Protein AF-V7FVT0-F1 (afdb_monomer_lite)

Radius of gyration: 24.58 Å; chains: 1; bounding box: 64×24×63 Å

Secondary structure (DSSP, 8-state):
--HHHHHHHHHHHHHHHHHHHHHH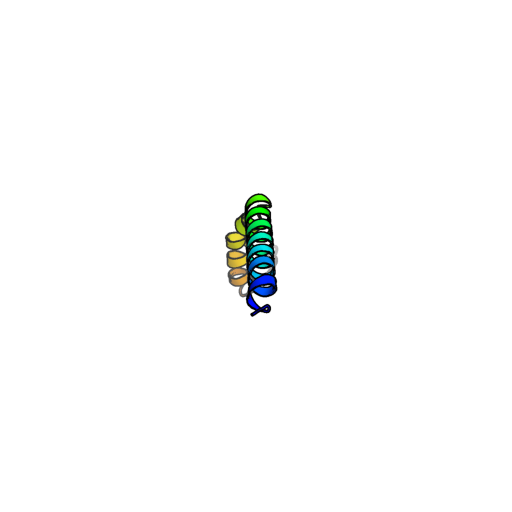HHHTTTTTTHHHHHHHHHHTTT----------

Sequence (56 aa):
MTTLAYLIPVALFLGALGLSGFLWALRSGQYDDLDGAAERILIDRDDGAENPPRSK

pLDDT: mean 82.57, std 13.77, range [57.88, 98.56]

Structure (mmCIF, N/CA/C/O backbone):
data_AF-V7FVT0-F1
#
_entry.id   AF-V7FVT0-F1
#
loop_
_atom_site.group_PDB
_atom_site.id
_atom_site.type_symbol
_atom_site.label_atom_id
_atom_site.label_alt_id
_atom_site.label_comp_id
_atom_site.label_asym_id
_atom_site.label_entity_id
_atom_site.label_seq_id
_atom_site.pdbx_PDB_ins_code
_atom_site.Cartn_x
_atom_site.Cartn_y
_atom_site.Cartn_z
_atom_site.occupancy
_atom_site.B_iso_or_equiv
_atom_site.auth_seq_id
_atom_site.auth_comp_id
_atom_site.auth_asym_id
_atom_site.auth_atom_id
_atom_site.pdbx_PDB_model_num
ATOM 1 N N . MET A 1 1 ? 17.799 -8.998 -22.596 1.00 62.59 1 MET A N 1
ATOM 2 C CA . MET A 1 1 ? 17.985 -7.942 -21.577 1.00 62.59 1 MET A CA 1
ATOM 3 C C . MET A 1 1 ? 16.836 -6.940 -21.677 1.00 62.59 1 MET A C 1
ATOM 5 O O . MET A 1 1 ? 17.020 -5.877 -22.244 1.00 62.59 1 MET A O 1
ATOM 9 N N . THR A 1 2 ? 15.633 -7.295 -21.215 1.00 82.75 2 THR A N 1
ATOM 10 C CA . THR A 1 2 ? 14.431 -6.433 -21.355 1.00 82.75 2 THR A CA 1
ATOM 11 C C . THR A 1 2 ? 13.390 -6.676 -20.263 1.00 82.75 2 THR A C 1
ATOM 13 O O . THR A 1 2 ? 12.724 -5.740 -19.848 1.00 82.75 2 THR A O 1
ATOM 16 N N . THR A 1 3 ? 13.271 -7.893 -19.727 1.00 89.75 3 THR A N 1
ATOM 17 C CA . THR A 1 3 ? 12.215 -8.231 -18.755 1.00 89.75 3 THR A CA 1
ATOM 18 C C . THR A 1 3 ? 12.302 -7.421 -17.461 1.00 89.75 3 THR A C 1
ATOM 20 O O . THR A 1 3 ? 11.291 -6.916 -16.984 1.00 89.75 3 THR A O 1
ATOM 23 N N . LEU A 1 4 ? 13.510 -7.217 -16.925 1.00 94.00 4 LEU A N 1
ATOM 24 C CA . LEU A 1 4 ? 13.713 -6.400 -15.722 1.00 94.00 4 LEU A CA 1
ATOM 25 C C . LEU A 1 4 ? 13.252 -4.946 -15.909 1.00 94.00 4 LEU A C 1
ATOM 27 O O . LEU A 1 4 ? 12.746 -4.353 -14.962 1.00 94.00 4 LEU A O 1
ATOM 31 N N . ALA A 1 5 ? 13.347 -4.399 -17.126 1.00 95.06 5 ALA A N 1
ATOM 32 C CA . ALA A 1 5 ? 12.902 -3.036 -17.420 1.00 95.06 5 ALA A CA 1
ATOM 33 C C . ALA A 1 5 ? 11.380 -2.863 -17.274 1.00 95.06 5 ALA A C 1
ATOM 35 O O . ALA A 1 5 ? 10.926 -1.761 -16.994 1.00 95.06 5 ALA A O 1
ATOM 36 N N . TYR A 1 6 ? 10.605 -3.943 -17.413 1.00 94.75 6 TYR A N 1
ATOM 37 C CA . TYR A 1 6 ? 9.159 -3.940 -17.174 1.00 94.75 6 TYR A CA 1
ATOM 38 C C . TYR A 1 6 ? 8.807 -4.374 -15.750 1.00 94.75 6 TYR A C 1
ATOM 40 O O . TYR A 1 6 ? 7.931 -3.784 -15.124 1.00 94.75 6 TYR A O 1
ATOM 48 N N . LEU A 1 7 ? 9.504 -5.376 -15.209 1.00 96.56 7 LEU A N 1
ATOM 49 C CA . LEU A 1 7 ? 9.202 -5.910 -13.881 1.00 96.56 7 LEU A CA 1
ATOM 50 C C . LEU A 1 7 ? 9.497 -4.914 -12.757 1.00 96.56 7 LEU A C 1
ATOM 52 O O . LEU A 1 7 ? 8.739 -4.870 -11.793 1.00 96.56 7 LEU A O 1
ATOM 56 N N . ILE A 1 8 ? 10.550 -4.100 -12.879 1.00 96.38 8 ILE A N 1
ATOM 57 C CA . ILE A 1 8 ? 10.897 -3.111 -11.848 1.00 96.38 8 ILE A CA 1
ATOM 58 C C . ILE A 1 8 ? 9.788 -2.051 -11.700 1.00 96.38 8 ILE A C 1
ATOM 60 O O . ILE A 1 8 ? 9.278 -1.899 -10.589 1.00 96.38 8 ILE A O 1
ATOM 64 N N . PRO A 1 9 ? 9.335 -1.361 -12.769 1.00 97.19 9 PRO A N 1
ATOM 65 C CA . PRO A 1 9 ? 8.215 -0.427 -12.664 1.00 97.19 9 PRO A CA 1
ATOM 66 C C . PRO A 1 9 ? 6.921 -1.078 -12.174 1.00 97.19 9 PRO A C 1
ATOM 68 O O . PRO A 1 9 ? 6.229 -0.494 -11.345 1.00 97.19 9 PRO A O 1
ATOM 71 N N . VAL A 1 10 ? 6.604 -2.290 -12.645 1.00 97.75 10 VAL A N 1
ATOM 72 C CA . VAL A 1 10 ? 5.396 -3.014 -12.219 1.00 97.75 10 VAL A CA 1
ATOM 73 C C . VAL A 1 10 ? 5.449 -3.333 -10.725 1.00 97.75 10 VAL A C 1
ATOM 75 O O . VAL A 1 10 ? 4.478 -3.085 -10.017 1.00 97.75 10 VAL A O 1
ATOM 78 N N . ALA A 1 11 ? 6.583 -3.820 -10.220 1.00 98.00 11 ALA A N 1
ATOM 79 C CA . ALA A 1 11 ? 6.749 -4.116 -8.800 1.00 98.00 11 ALA A CA 1
ATOM 80 C C . ALA A 1 11 ? 6.637 -2.853 -7.934 1.00 98.00 11 ALA A C 1
ATOM 82 O O . ALA A 1 11 ? 5.945 -2.870 -6.917 1.00 98.00 11 ALA A O 1
ATOM 83 N N . LEU A 1 12 ? 7.259 -1.744 -8.354 1.00 98.44 12 LEU A N 1
ATOM 84 C CA . LEU A 1 12 ? 7.149 -0.461 -7.654 1.00 98.44 12 LEU A CA 1
ATOM 85 C C . LEU A 1 12 ? 5.710 0.063 -7.650 1.00 98.44 12 LEU A C 1
ATOM 87 O O . LEU A 1 12 ? 5.234 0.525 -6.617 1.00 98.44 12 LEU A O 1
ATOM 91 N N . PHE A 1 13 ? 5.005 -0.044 -8.777 1.00 98.44 13 PHE A N 1
ATOM 92 C CA . PHE A 1 13 ? 3.609 0.367 -8.888 1.00 98.44 13 PHE A CA 1
ATOM 93 C C . PHE A 1 13 ? 2.697 -0.459 -7.978 1.00 98.44 13 PHE A C 1
ATOM 95 O O . PHE A 1 13 ? 1.897 0.105 -7.236 1.00 98.44 13 PHE A O 1
ATOM 102 N N . LEU A 1 14 ? 2.850 -1.786 -7.977 1.00 98.50 14 LEU A N 1
ATOM 103 C CA . LEU A 1 14 ? 2.086 -2.670 -7.095 1.00 98.50 14 LEU A CA 1
ATOM 104 C C . LEU A 1 14 ? 2.395 -2.405 -5.616 1.00 98.50 14 LEU A C 1
ATOM 106 O O . LEU A 1 14 ? 1.474 -2.352 -4.801 1.00 98.50 14 LEU A O 1
ATOM 110 N N . GLY A 1 15 ? 3.666 -2.177 -5.272 1.00 98.44 15 GLY A N 1
ATOM 111 C CA . GLY A 1 15 ? 4.069 -1.790 -3.920 1.00 98.44 15 GLY A CA 1
ATOM 112 C C . GLY A 1 15 ? 3.455 -0.457 -3.488 1.00 98.44 15 GLY A C 1
ATOM 113 O O . GLY A 1 15 ? 2.923 -0.355 -2.384 1.00 98.44 15 GLY A O 1
ATOM 114 N N . ALA A 1 16 ? 3.459 0.545 -4.371 1.00 98.56 16 ALA A N 1
ATOM 115 C CA . ALA A 1 16 ? 2.845 1.844 -4.115 1.00 98.56 16 ALA A CA 1
ATOM 116 C C . ALA A 1 16 ? 1.323 1.739 -3.950 1.00 98.56 16 ALA A C 1
ATOM 118 O O . ALA A 1 16 ? 0.786 2.301 -3.001 1.00 98.56 16 ALA A O 1
ATOM 119 N N . LEU A 1 17 ? 0.638 0.978 -4.811 1.00 98.56 17 LEU A N 1
ATOM 120 C CA . LEU A 1 17 ? -0.799 0.723 -4.680 1.00 98.56 17 LEU A CA 1
ATOM 121 C C . LEU A 1 17 ? -1.140 0.058 -3.345 1.00 98.56 17 LEU A C 1
ATOM 123 O O . LEU A 1 17 ? -2.063 0.501 -2.663 1.00 98.56 17 LEU A O 1
ATOM 127 N N . GLY A 1 18 ? -0.382 -0.970 -2.952 1.00 97.81 18 GLY A N 1
ATOM 128 C CA . GLY A 1 18 ? -0.561 -1.639 -1.664 1.00 97.81 18 GLY A CA 1
ATOM 129 C C . GLY A 1 18 ? -0.348 -0.688 -0.486 1.00 97.81 18 GLY A C 1
ATOM 130 O O . GLY A 1 18 ? -1.180 -0.632 0.419 1.00 97.81 18 GLY A O 1
ATOM 131 N N . LEU A 1 19 ? 0.716 0.119 -0.525 1.00 97.81 19 LEU A N 1
ATOM 132 C CA . LEU A 1 19 ? 1.005 1.106 0.515 1.00 97.81 19 LEU A CA 1
ATOM 133 C C . LEU A 1 19 ? -0.076 2.193 0.592 1.00 97.81 19 LEU A C 1
ATOM 135 O O . LEU A 1 19 ? -0.518 2.537 1.684 1.00 97.81 19 LEU A O 1
ATOM 139 N N . SER A 1 20 ? -0.537 2.717 -0.545 1.00 97.81 20 SER A N 1
ATOM 140 C CA . SER A 1 20 ? -1.630 3.694 -0.586 1.00 97.81 20 SER A CA 1
ATOM 141 C C . SER A 1 20 ? -2.931 3.115 -0.033 1.00 97.81 20 SER A C 1
ATOM 143 O O . SER A 1 20 ? -3.597 3.784 0.753 1.00 97.81 20 SER A O 1
ATOM 145 N N . GLY A 1 21 ? -3.269 1.872 -0.389 1.00 96.56 21 GLY A N 1
ATOM 146 C CA . GLY A 1 21 ? -4.428 1.172 0.164 1.00 96.56 21 GLY A CA 1
ATOM 147 C C . GLY A 1 21 ? -4.322 0.981 1.678 1.00 96.56 21 GLY A C 1
ATOM 148 O O . GLY A 1 21 ? -5.273 1.266 2.402 1.00 96.56 21 GLY A O 1
ATOM 149 N N . PHE A 1 22 ? -3.147 0.585 2.168 1.00 94.50 22 PHE A N 1
ATOM 150 C CA . PHE A 1 22 ? -2.880 0.437 3.599 1.00 94.50 22 PHE A CA 1
ATOM 151 C C . PHE A 1 22 ? -3.024 1.762 4.362 1.00 94.50 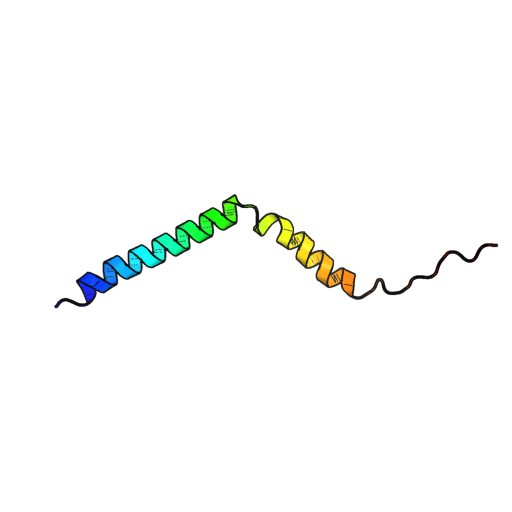22 PHE A C 1
ATOM 153 O O . PHE A 1 22 ? -3.723 1.826 5.372 1.00 94.50 22 PHE A O 1
ATOM 160 N N . LEU A 1 23 ? -2.421 2.845 3.860 1.00 95.56 23 LEU A N 1
ATOM 161 C CA . LEU A 1 23 ? -2.537 4.170 4.477 1.00 95.56 23 LEU A CA 1
ATOM 162 C C . LEU A 1 23 ? -3.978 4.697 4.446 1.00 95.56 23 LEU A C 1
ATOM 164 O O . LEU A 1 23 ? -4.411 5.352 5.395 1.00 95.56 23 LEU A O 1
ATOM 168 N N . TRP A 1 24 ? -4.730 4.405 3.381 1.00 94.75 24 TRP A N 1
ATOM 169 C CA . TRP A 1 24 ? -6.153 4.730 3.305 1.00 94.75 24 TRP A CA 1
ATOM 170 C C . TRP A 1 24 ? -6.965 3.973 4.361 1.00 94.75 24 TRP A C 1
ATOM 172 O O . TRP A 1 24 ? -7.743 4.611 5.064 1.00 94.75 24 TRP A O 1
ATOM 182 N N . ALA A 1 25 ? -6.726 2.669 4.533 1.00 91.50 25 ALA A N 1
ATOM 183 C CA . ALA A 1 25 ? -7.410 1.836 5.525 1.00 91.50 25 ALA A CA 1
ATOM 184 C C . ALA A 1 25 ? -7.122 2.273 6.975 1.00 91.50 25 ALA A C 1
ATOM 186 O O . ALA A 1 25 ? -8.013 2.262 7.826 1.00 91.50 25 ALA A O 1
ATOM 187 N N . LEU A 1 26 ? -5.888 2.710 7.257 1.00 90.00 26 LEU A N 1
ATOM 188 C CA . LEU A 1 26 ? -5.547 3.325 8.544 1.00 90.00 26 LEU A CA 1
ATOM 189 C C . LEU A 1 26 ? -6.290 4.649 8.746 1.00 90.00 26 LEU A C 1
ATOM 191 O O . LEU A 1 26 ? -6.867 4.889 9.802 1.00 90.00 26 LEU A O 1
ATOM 195 N N . ARG A 1 27 ? -6.306 5.515 7.727 1.00 89.62 27 ARG A N 1
ATOM 196 C CA . ARG A 1 27 ? -6.976 6.821 7.804 1.00 89.62 27 ARG A CA 1
ATOM 197 C C . ARG A 1 27 ? -8.503 6.709 7.869 1.00 89.62 27 ARG A C 1
ATOM 199 O O . ARG A 1 27 ? -9.140 7.626 8.380 1.00 89.62 27 ARG A O 1
ATOM 206 N N . SER A 1 28 ? -9.095 5.641 7.343 1.00 89.50 28 SER A N 1
ATOM 207 C CA . SER A 1 28 ? -10.543 5.418 7.383 1.00 89.50 28 SER A CA 1
ATOM 208 C C . SER A 1 28 ? -11.044 4.889 8.729 1.00 89.50 28 SER A C 1
ATOM 210 O O . SER A 1 28 ? -12.244 4.664 8.853 1.00 89.50 28 SER A O 1
ATOM 212 N N . GLY A 1 29 ? -10.162 4.670 9.714 1.00 81.88 29 GLY A N 1
ATOM 213 C CA . GLY A 1 29 ? -10.549 4.175 11.041 1.00 81.88 29 GLY A CA 1
ATOM 214 C C . GLY A 1 29 ? -11.099 2.747 11.018 1.00 81.88 29 GLY A C 1
ATOM 215 O O . GLY A 1 29 ? -11.776 2.327 11.948 1.00 81.88 29 GLY A O 1
ATOM 216 N N . GLN A 1 30 ? -10.829 1.970 9.957 1.00 78.19 30 GLN A N 1
ATOM 217 C CA . GLN A 1 30 ? -11.363 0.605 9.823 1.00 78.19 30 GLN A CA 1
ATOM 218 C C . GLN A 1 30 ? -10.850 -0.327 10.935 1.00 78.19 30 GLN A C 1
ATOM 220 O O . GLN A 1 30 ? -11.503 -1.310 11.273 1.00 78.19 30 GLN A O 1
ATOM 225 N N . TYR A 1 31 ? -9.686 -0.012 11.500 1.00 75.81 31 TYR A N 1
ATOM 226 C CA . TYR A 1 31 ? -9.065 -0.775 12.576 1.00 75.81 31 TYR A CA 1
ATOM 227 C C . TYR A 1 31 ? -9.575 -0.388 13.976 1.00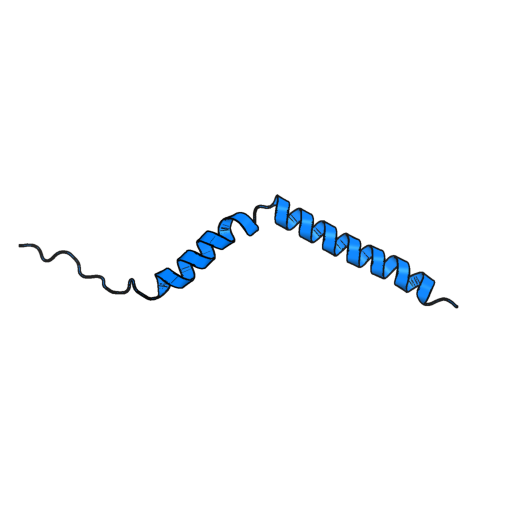 75.81 31 TYR A C 1
ATOM 229 O O . TYR A 1 31 ? -9.277 -1.107 14.923 1.00 75.81 31 TYR A O 1
ATOM 237 N N . ASP A 1 32 ? -10.360 0.688 14.111 1.00 78.06 32 ASP A N 1
ATOM 238 C CA . ASP A 1 32 ? -10.817 1.195 15.415 1.00 78.06 32 ASP A CA 1
ATOM 239 C C . ASP A 1 32 ? -11.948 0.344 16.027 1.00 78.06 32 ASP A C 1
ATOM 241 O O . ASP A 1 32 ? -12.118 0.330 17.241 1.00 78.06 32 ASP A O 1
ATOM 245 N N . ASP A 1 33 ? -12.708 -0.392 15.206 1.00 77.94 33 ASP A N 1
ATOM 246 C CA . ASP A 1 33 ? -13.808 -1.274 15.652 1.00 77.94 33 ASP A CA 1
ATOM 247 C C . ASP A 1 33 ? -13.450 -2.774 15.581 1.00 77.94 33 ASP A C 1
ATOM 249 O O . ASP A 1 33 ? -14.317 -3.649 15.648 1.00 77.94 33 ASP A O 1
ATOM 253 N N . LEU A 1 34 ? -12.163 -3.115 15.443 1.00 75.81 34 LEU A N 1
ATOM 254 C CA . LEU A 1 34 ? -11.733 -4.518 15.497 1.00 75.81 34 LEU A CA 1
ATOM 255 C C . LEU A 1 34 ? -11.906 -5.115 16.897 1.00 75.81 34 LEU A C 1
ATOM 257 O O . LEU A 1 34 ? -12.316 -6.270 17.016 1.00 75.81 34 LEU A O 1
ATOM 261 N N . ASP A 1 35 ? -11.674 -4.317 17.938 1.00 76.06 35 ASP A N 1
ATOM 262 C CA . ASP A 1 35 ? -11.872 -4.729 19.330 1.00 76.06 35 ASP A CA 1
ATOM 263 C C . ASP A 1 35 ? -13.361 -4.983 19.626 1.00 76.06 35 ASP A C 1
ATOM 265 O O . ASP A 1 35 ? -13.720 -5.994 20.228 1.00 76.06 35 ASP A O 1
ATOM 269 N N . GLY A 1 36 ? -14.258 -4.131 19.117 1.00 80.06 36 GLY A N 1
ATOM 270 C CA . GLY A 1 36 ? -15.706 -4.320 19.245 1.00 80.06 36 GLY A CA 1
ATOM 271 C C . GLY A 1 36 ? -16.237 -5.511 18.439 1.00 80.06 36 GLY A C 1
ATOM 272 O O . GLY A 1 36 ? -17.198 -6.166 18.845 1.00 80.06 36 GLY A O 1
ATOM 273 N N . ALA A 1 37 ? -15.640 -5.826 17.287 1.00 80.88 37 ALA A N 1
ATOM 274 C CA . ALA A 1 37 ? -15.950 -7.050 16.543 1.00 80.88 37 ALA A CA 1
ATOM 275 C C . ALA A 1 37 ? -15.501 -8.321 17.297 1.00 80.88 37 ALA A C 1
ATOM 277 O O . ALA A 1 37 ? -16.221 -9.322 17.287 1.00 80.88 37 ALA A O 1
ATOM 278 N N . ALA A 1 38 ? -14.350 -8.273 17.977 1.00 80.69 38 ALA A N 1
ATOM 279 C CA . ALA A 1 38 ? -13.840 -9.364 18.809 1.00 80.69 38 ALA A CA 1
ATOM 280 C C . ALA A 1 38 ? -14.674 -9.590 20.086 1.00 80.69 38 ALA A C 1
ATOM 282 O O . ALA A 1 38 ? -14.868 -10.730 20.501 1.00 80.69 38 ALA A O 1
ATOM 283 N N . GLU A 1 39 ? -15.217 -8.531 20.685 1.00 81.12 39 GLU A N 1
ATOM 284 C CA . GLU A 1 39 ? -16.138 -8.657 21.821 1.00 81.12 39 GLU A CA 1
ATOM 285 C C . GLU A 1 39 ? -17.458 -9.328 21.393 1.00 81.12 39 GLU A C 1
ATOM 287 O O . GLU A 1 39 ? -17.940 -10.261 22.033 1.00 81.12 39 GLU A O 1
ATOM 292 N N . ARG A 1 40 ? -18.009 -8.931 20.237 1.00 79.56 40 ARG A N 1
ATOM 293 C CA . ARG A 1 40 ? -19.269 -9.484 19.706 1.00 79.56 40 ARG A CA 1
ATOM 294 C C . ARG A 1 40 ? -19.205 -10.988 19.421 1.00 79.56 40 ARG A C 1
ATOM 296 O O . ARG A 1 40 ? -20.145 -11.700 19.751 1.00 79.56 40 ARG A O 1
ATOM 303 N N . ILE A 1 41 ? -18.087 -11.497 18.894 1.00 77.56 41 ILE A N 1
ATOM 304 C CA . ILE A 1 41 ? -17.933 -12.944 18.639 1.00 77.56 41 ILE A CA 1
ATOM 305 C C . ILE A 1 41 ? -17.873 -13.784 19.929 1.00 77.56 41 ILE A C 1
ATOM 307 O O . ILE A 1 41 ? -18.152 -14.984 19.885 1.00 77.56 41 ILE A O 1
ATOM 311 N N . LEU A 1 42 ? -17.512 -13.181 21.067 1.00 74.94 42 LEU A N 1
ATOM 312 C CA . LEU A 1 42 ? -17.514 -13.849 22.372 1.00 74.94 42 LEU A CA 1
ATOM 313 C C . LEU A 1 42 ? -18.900 -13.806 23.030 1.00 74.94 42 LEU A 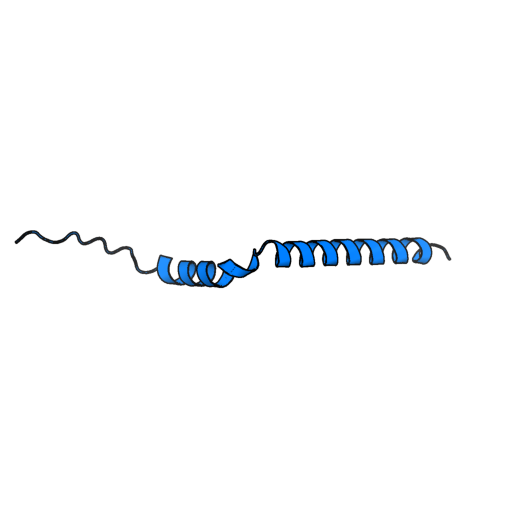C 1
ATOM 315 O O . LEU A 1 42 ? -19.313 -14.809 23.609 1.00 74.94 42 LEU A O 1
ATOM 319 N N . ILE A 1 43 ? -19.617 -12.684 22.904 1.00 70.31 43 ILE A N 1
ATOM 320 C CA . ILE A 1 43 ? -20.948 -12.478 23.503 1.00 70.31 43 ILE A CA 1
ATOM 321 C C . ILE A 1 43 ? -22.051 -13.250 22.756 1.00 70.31 43 ILE A C 1
ATOM 323 O O . ILE A 1 43 ? -22.956 -13.786 23.391 1.00 70.31 43 ILE A O 1
ATOM 327 N N . ASP A 1 44 ? -21.948 -13.424 21.433 1.00 64.69 44 ASP A N 1
ATOM 328 C CA . ASP A 1 44 ? -22.971 -14.107 20.612 1.00 64.69 44 ASP A CA 1
ATOM 329 C C . ASP A 1 44 ? -23.244 -15.581 21.004 1.00 64.69 44 ASP A C 1
ATOM 331 O O . ASP A 1 44 ? -24.124 -16.227 20.426 1.00 64.69 44 ASP A O 1
ATOM 335 N N . ARG A 1 45 ? -22.506 -16.150 21.968 1.00 59.62 45 ARG A N 1
ATOM 336 C CA . ARG A 1 45 ? -22.647 -17.549 22.390 1.00 59.62 45 ARG A CA 1
ATOM 337 C C . ARG A 1 45 ? -23.473 -17.796 23.656 1.00 59.62 45 ARG A C 1
ATOM 339 O O . ARG A 1 45 ? -23.872 -18.948 23.815 1.00 59.62 45 ARG A O 1
ATOM 346 N N . ASP A 1 46 ? -23.781 -16.791 24.483 1.00 61.06 46 ASP A N 1
ATOM 347 C CA . ASP A 1 46 ? -24.408 -17.026 25.804 1.00 61.06 46 ASP A CA 1
ATOM 348 C C . ASP A 1 46 ? -25.741 -16.287 26.080 1.00 61.06 46 ASP A C 1
ATOM 350 O O . ASP A 1 46 ? -26.395 -16.556 27.090 1.00 61.06 46 ASP A O 1
ATOM 354 N N . ASP A 1 47 ? -26.250 -15.464 25.159 1.00 60.38 47 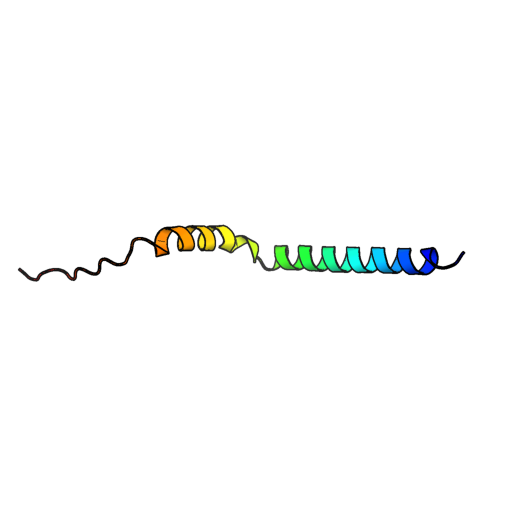ASP A N 1
ATOM 355 C CA . ASP A 1 47 ? -27.370 -14.549 25.467 1.00 60.38 47 ASP A CA 1
ATOM 356 C C . ASP A 1 47 ? -28.762 -15.083 25.060 1.00 60.38 47 ASP A C 1
ATOM 358 O O . ASP A 1 47 ? -29.734 -14.341 24.922 1.00 60.38 47 ASP A O 1
ATOM 362 N N . GLY A 1 48 ? -28.893 -16.400 24.882 1.00 58.88 48 GLY A N 1
ATOM 363 C CA . GLY A 1 48 ? -30.144 -17.072 24.502 1.00 58.88 48 GLY A CA 1
ATOM 364 C C . GLY A 1 48 ? -31.152 -17.320 25.636 1.00 58.88 48 GLY A C 1
ATOM 365 O O . GLY A 1 48 ? -32.092 -18.088 25.439 1.00 58.88 48 GLY A O 1
ATOM 366 N N . ALA A 1 49 ? -30.986 -16.730 26.822 1.00 57.88 49 ALA A N 1
ATOM 367 C CA . ALA A 1 49 ? -31.899 -16.930 27.951 1.00 57.88 49 ALA A CA 1
ATOM 368 C C . ALA A 1 49 ? -32.763 -15.689 28.214 1.00 57.88 49 ALA A C 1
ATOM 370 O O . ALA A 1 49 ? -32.677 -15.036 29.254 1.00 57.88 49 ALA A O 1
ATOM 371 N N . GLU A 1 50 ? -33.654 -15.407 27.267 1.00 61.06 50 GLU A N 1
ATOM 372 C CA . GLU A 1 50 ? -34.870 -14.644 27.519 1.00 61.06 50 GLU A CA 1
ATOM 373 C C . GLU A 1 50 ? -35.694 -15.371 28.598 1.00 61.06 50 GLU A C 1
ATOM 375 O O . GLU A 1 50 ? -36.349 -16.380 28.346 1.00 61.06 50 GLU A O 1
ATOM 380 N N . ASN A 1 51 ? -35.649 -14.874 29.833 1.00 59.78 51 ASN A N 1
ATOM 381 C CA . ASN A 1 51 ? -36.668 -15.167 30.833 1.00 59.78 51 ASN A CA 1
ATOM 382 C C . ASN A 1 51 ? -37.298 -13.826 31.223 1.00 59.78 51 ASN A C 1
ATOM 384 O O . ASN A 1 51 ? -36.703 -13.081 32.009 1.00 59.78 51 ASN A O 1
ATOM 388 N N . PRO A 1 52 ? -38.464 -13.460 30.657 1.00 70.00 52 PRO A N 1
ATOM 389 C CA . PRO A 1 52 ? -39.139 -12.239 31.056 1.00 70.00 52 PRO A CA 1
ATOM 390 C C . PRO A 1 52 ? -39.514 -12.329 32.544 1.00 70.00 52 PRO A C 1
ATOM 392 O O . PRO A 1 52 ? -39.756 -13.426 33.065 1.00 70.00 52 PRO A O 1
ATOM 395 N N . PRO A 1 53 ? -39.555 -11.192 33.260 1.00 68.62 53 PRO A N 1
ATOM 396 C CA . PRO A 1 53 ? -39.807 -11.190 34.691 1.00 68.62 53 PRO A CA 1
ATOM 397 C C . PRO A 1 53 ? -41.184 -11.802 34.954 1.00 68.62 53 PRO A C 1
ATOM 399 O O . PRO A 1 53 ? -42.203 -11.259 34.526 1.00 68.62 53 PRO A O 1
ATOM 402 N N . ARG A 1 54 ? -41.223 -12.935 35.672 1.00 71.44 54 ARG A N 1
ATOM 403 C CA . ARG A 1 54 ? -42.470 -13.460 36.236 1.00 71.44 54 ARG A CA 1
ATOM 404 C C . ARG A 1 54 ? -43.057 -12.366 37.121 1.00 71.44 54 ARG A C 1
ATOM 406 O O . ARG A 1 54 ? -42.515 -12.058 38.183 1.00 71.44 54 ARG A O 1
ATOM 413 N N . SER A 1 55 ? -44.140 -11.754 36.651 1.00 71.69 55 SER A N 1
ATOM 414 C CA . SER A 1 55 ? -44.965 -10.892 37.480 1.00 71.69 55 SER A CA 1
ATOM 415 C C . SER A 1 55 ? -45.478 -11.715 38.661 1.00 71.69 55 SER A C 1
ATOM 417 O O . SER A 1 55 ? -45.996 -12.810 38.449 1.00 71.69 55 SER A O 1
ATOM 419 N N . LYS A 1 56 ? -45.244 -11.149 39.846 1.00 59.00 56 LYS A N 1
ATOM 420 C CA . LYS A 1 56 ? -45.607 -11.551 41.214 1.00 59.00 56 LYS A CA 1
ATOM 421 C C . LYS A 1 56 ? -46.677 -12.625 41.383 1.00 59.00 56 L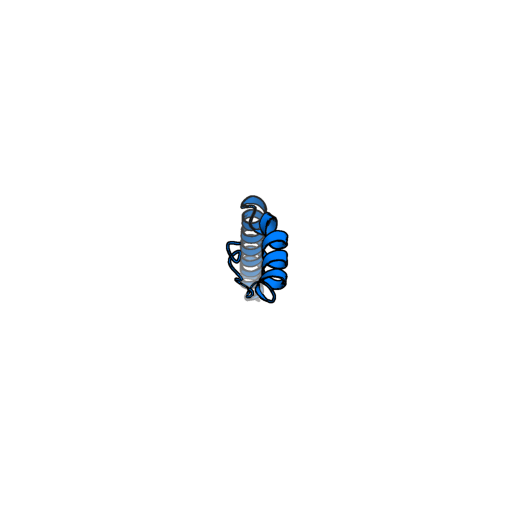YS A C 1
ATOM 423 O O . LYS A 1 56 ? -47.769 -12.465 40.800 1.00 59.00 56 LYS A O 1
#

Foldseek 3Di:
DPPCVVVVVVVVVVVVVVVVVVVVCVVVCVVVCPVVVVVCVVVVPPPPDPDDDDDD